Protein AF-A0A453SIM5-F1 (afdb_monomer_lite)

Secondary structure (DSSP, 8-state):
-GGGT--TT-EEE--TTSEEE-SS--SS-S--EEE-GGG-EEE-SSGGGGSPP---------EE-PPTTS---TTTS-EE--

Radius of gyration: 21.97 Å; chains: 1; bounding box: 39×27×55 Å

Structure (mmCIF, N/CA/C/O backbone):
data_AF-A0A453SIM5-F1
#
_entry.id   AF-A0A453SIM5-F1
#
loop_
_atom_site.group_PDB
_atom_site.id
_atom_site.type_symbol
_atom_site.label_atom_id
_atom_site.label_alt_id
_atom_site.label_comp_id
_atom_site.label_asym_id
_atom_site.label_entity_id
_atom_site.label_seq_id
_atom_site.pdbx_PDB_ins_code
_atom_site.Cartn_x
_atom_site.Cartn_y
_atom_site.Cartn_z
_atom_site.occupancy
_atom_site.B_iso_or_equiv
_atom_site.auth_seq_id
_atom_site.auth_comp_id
_atom_site.auth_asym_id
_atom_site.auth_atom_id
_atom_site.pdbx_PDB_model_num
ATOM 1 N N . MET A 1 1 ? -13.046 8.082 3.443 1.00 87.62 1 MET A N 1
ATOM 2 C CA . MET A 1 1 ? -11.766 8.492 4.090 1.00 87.62 1 MET A CA 1
ATOM 3 C C . MET A 1 1 ? -1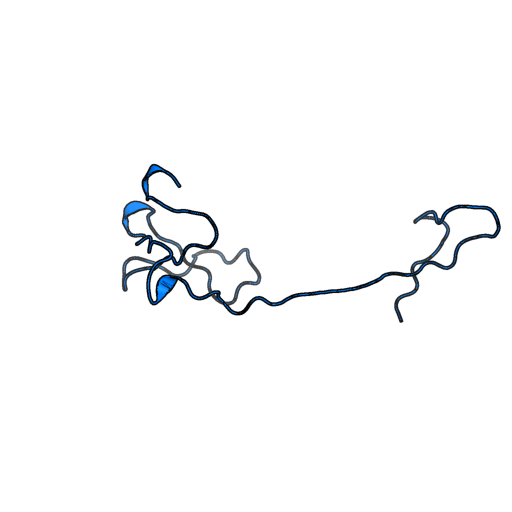2.041 9.548 5.144 1.00 87.62 1 MET A C 1
ATOM 5 O O . MET A 1 1 ? -11.648 9.346 6.285 1.00 87.62 1 MET A O 1
ATOM 9 N N . ILE A 1 2 ? -12.750 10.623 4.785 1.00 94.19 2 ILE A N 1
ATOM 10 C CA . ILE A 1 2 ? -13.143 11.708 5.696 1.00 94.19 2 ILE A CA 1
ATOM 11 C C . ILE A 1 2 ? -13.976 11.169 6.868 1.00 94.19 2 ILE A C 1
ATOM 13 O O . ILE A 1 2 ? -13.694 11.470 8.019 1.00 94.19 2 ILE A O 1
ATOM 17 N N . GLU A 1 3 ? -14.939 10.296 6.582 1.00 93.81 3 GLU A N 1
ATOM 18 C CA . GLU 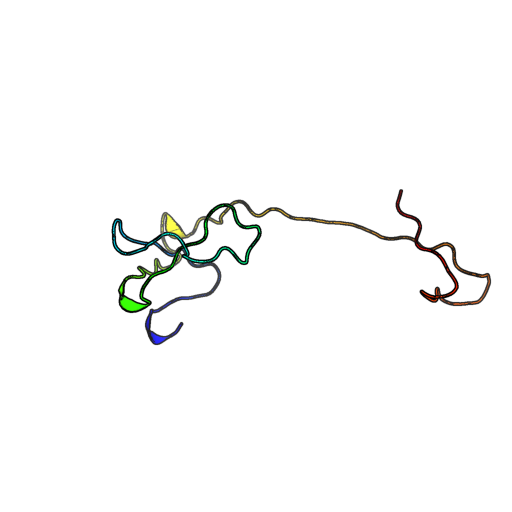A 1 3 ? -15.895 9.736 7.547 1.00 93.81 3 GLU A CA 1
ATOM 19 C C . GLU A 1 3 ? -15.222 8.895 8.641 1.00 93.81 3 GLU A C 1
ATOM 21 O O . GLU A 1 3 ? -15.730 8.803 9.753 1.00 93.81 3 GLU A O 1
ATOM 26 N N . CYS A 1 4 ? -14.069 8.298 8.327 1.00 94.19 4 CYS A N 1
ATOM 27 C CA . CYS A 1 4 ? -13.286 7.462 9.238 1.00 94.19 4 CYS A CA 1
ATOM 28 C C . CYS A 1 4 ? -12.041 8.188 9.775 1.00 94.19 4 CYS A C 1
ATOM 30 O O . CYS A 1 4 ? -11.204 7.554 10.412 1.00 94.19 4 CYS A O 1
ATOM 32 N N . ASN A 1 5 ? -11.872 9.485 9.478 1.00 93.56 5 ASN A N 1
ATOM 33 C CA . ASN A 1 5 ? -10.664 10.258 9.790 1.00 93.56 5 ASN A CA 1
ATOM 34 C C . ASN A 1 5 ? -9.367 9.566 9.321 1.00 93.56 5 ASN A C 1
ATOM 36 O O . ASN A 1 5 ? -8.367 9.532 10.037 1.00 93.56 5 ASN A O 1
ATOM 40 N N . ILE A 1 6 ? -9.389 8.964 8.128 1.00 95.69 6 ILE A N 1
ATOM 41 C CA . ILE A 1 6 ? -8.226 8.292 7.535 1.00 95.69 6 ILE A CA 1
ATOM 42 C C . ILE A 1 6 ? -7.438 9.299 6.698 1.00 95.69 6 ILE 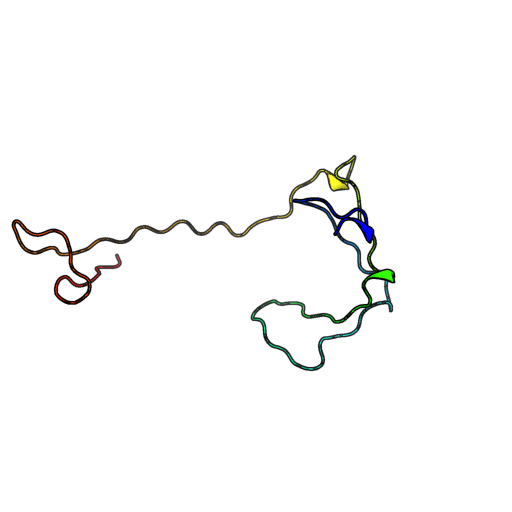A C 1
ATOM 44 O O . ILE A 1 6 ? -7.974 9.873 5.747 1.00 95.69 6 ILE A O 1
ATOM 48 N N . VAL A 1 7 ? -6.156 9.465 7.029 1.00 93.75 7 VAL A N 1
ATOM 49 C CA . VAL A 1 7 ? -5.202 10.330 6.312 1.00 93.75 7 VAL A CA 1
ATOM 50 C C . VAL A 1 7 ? -4.241 9.516 5.430 1.00 93.75 7 VAL A C 1
ATOM 52 O O . VAL A 1 7 ? -4.279 8.287 5.416 1.00 93.75 7 VAL A O 1
ATOM 55 N N . GLY A 1 8 ? -3.390 10.185 4.646 1.00 93.38 8 GLY A N 1
ATOM 56 C CA . GLY A 1 8 ? -2.327 9.519 3.883 1.00 93.38 8 GLY A CA 1
ATOM 57 C C . GLY A 1 8 ? -1.189 9.035 4.791 1.00 93.38 8 GLY A C 1
ATOM 58 O O . GLY A 1 8 ? -0.844 9.721 5.747 1.00 93.38 8 GLY A O 1
ATOM 59 N N . GLY A 1 9 ? -0.607 7.865 4.495 1.00 90.38 9 GLY A N 1
ATOM 60 C CA . GLY A 1 9 ? 0.474 7.277 5.309 1.00 90.38 9 GLY A CA 1
ATOM 61 C C . GLY A 1 9 ? 0.028 6.784 6.693 1.00 90.38 9 GLY A C 1
ATOM 62 O O . GLY A 1 9 ? 0.839 6.699 7.606 1.00 90.38 9 GLY A O 1
ATOM 63 N N . ASN A 1 10 ? -1.265 6.506 6.847 1.00 94.19 10 ASN A N 1
ATOM 64 C CA . ASN A 1 10 ? -1.914 6.204 8.115 1.00 94.19 10 ASN A CA 1
ATOM 65 C C . ASN A 1 10 ? -1.773 4.733 8.532 1.00 94.19 10 ASN A C 1
ATOM 67 O O . ASN A 1 10 ? -1.819 3.840 7.683 1.00 94.19 10 ASN A O 1
ATOM 71 N N . TRP A 1 11 ? -1.698 4.477 9.839 1.00 96.50 11 TRP A N 1
ATOM 72 C CA . TRP A 1 11 ? -1.825 3.126 10.380 1.00 96.50 11 TRP A CA 1
ATOM 73 C C . TRP A 1 11 ? -3.301 2.785 10.576 1.00 96.50 11 TRP A C 1
ATOM 75 O O . TRP A 1 11 ? -4.046 3.516 11.228 1.00 96.50 11 TRP A O 1
ATOM 85 N N 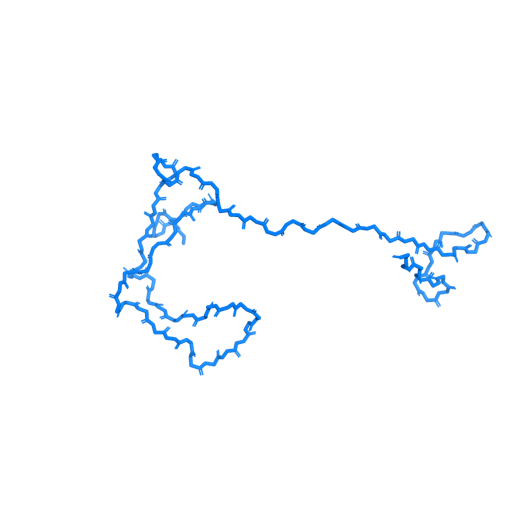. ILE A 1 12 ? -3.717 1.656 10.006 1.00 96.75 12 ILE A N 1
ATOM 86 C CA . ILE A 1 12 ? -5.074 1.128 10.138 1.00 96.75 12 ILE A CA 1
ATOM 87 C C . ILE A 1 12 ? -5.016 -0.170 10.928 1.00 96.75 12 ILE A C 1
ATOM 89 O O . ILE A 1 12 ? -4.259 -1.080 10.589 1.00 96.75 12 ILE A O 1
ATOM 93 N N . GLU A 1 13 ? -5.842 -0.256 11.961 1.00 96.69 13 GLU A N 1
ATOM 94 C CA . GLU A 1 13 ? -6.013 -1.464 12.753 1.00 96.69 13 GLU A CA 1
ATOM 95 C C . GLU A 1 13 ? -7.361 -2.121 12.451 1.00 96.69 13 GLU A C 1
ATOM 97 O O . GLU A 1 13 ? -8.398 -1.463 12.335 1.00 96.69 13 GLU A O 1
ATOM 102 N N . LEU A 1 14 ? -7.319 -3.449 12.342 1.00 96.81 14 LEU A N 1
ATOM 103 C CA . LEU A 1 14 ? -8.482 -4.320 12.244 1.00 96.81 14 LEU A CA 1
ATOM 104 C C . LEU A 1 14 ? -8.619 -5.096 13.559 1.00 96.81 14 LEU A C 1
ATOM 106 O O . LEU A 1 14 ? -7.850 -6.040 13.784 1.00 96.81 14 LEU A O 1
ATOM 110 N N . PRO A 1 15 ? -9.581 -4.736 14.427 1.00 96.31 15 PRO A N 1
ATOM 111 C CA . PRO A 1 15 ? -9.799 -5.447 15.675 1.00 96.31 15 PRO A CA 1
ATOM 112 C C . PRO A 1 15 ? -10.097 -6.929 15.433 1.00 96.31 15 PRO A C 1
ATOM 114 O O . PRO A 1 15 ? -10.731 -7.321 14.447 1.00 96.31 15 PRO A O 1
ATOM 117 N N . ALA A 1 16 ? -9.657 -7.782 16.357 1.00 95.06 16 ALA A N 1
ATOM 118 C CA . ALA A 1 16 ? -9.904 -9.214 16.259 1.00 95.06 16 ALA A CA 1
ATOM 119 C C . ALA A 1 16 ? -11.407 -9.506 16.110 1.00 95.06 16 ALA A C 1
ATOM 121 O O . ALA A 1 16 ? -12.232 -8.935 16.822 1.00 95.06 16 ALA A O 1
ATOM 122 N N . ARG A 1 17 ? -11.746 -10.457 15.228 1.00 94.44 17 ARG A N 1
ATOM 123 C CA . ARG A 1 17 ? -13.124 -10.885 14.900 1.00 94.44 17 ARG A CA 1
ATOM 124 C C . ARG A 1 17 ? -13.960 -9.878 14.100 1.00 94.44 17 ARG A C 1
ATOM 126 O O . ARG A 1 17 ? -15.071 -10.234 13.728 1.00 94.44 17 ARG A O 1
ATOM 133 N N . MET A 1 18 ? -13.432 -8.693 13.797 1.00 96.50 18 MET A N 1
ATOM 134 C CA . MET A 1 18 ? -14.104 -7.689 12.955 1.00 96.50 18 MET A CA 1
ATOM 135 C C . MET A 1 18 ? -13.703 -7.773 11.476 1.00 96.50 18 MET A C 1
ATOM 137 O O . MET A 1 18 ? -14.007 -6.904 10.665 1.00 96.50 18 MET A O 1
ATOM 141 N N . TYR A 1 19 ? -12.998 -8.839 11.113 1.00 96.44 19 TYR A N 1
ATOM 142 C CA . TYR A 1 19 ? -12.619 -9.138 9.745 1.00 96.44 19 TYR A CA 1
ATOM 143 C C . TYR A 1 19 ? -12.749 -10.637 9.490 1.00 96.44 19 TYR A C 1
ATOM 145 O O . TYR A 1 19 ? -12.665 -11.464 10.404 1.00 96.44 19 TYR A O 1
ATOM 153 N N . SER A 1 20 ? -12.927 -10.990 8.225 1.00 96.31 20 SER A N 1
ATOM 154 C CA . SER A 1 20 ? -12.921 -12.367 7.745 1.00 96.31 20 SER A CA 1
ATOM 155 C C . SER A 1 20 ? -11.921 -12.510 6.607 1.00 96.31 20 SER A C 1
ATOM 157 O O . SER A 1 20 ? -11.517 -11.523 5.999 1.00 96.31 20 SER A O 1
ATOM 159 N N . LYS A 1 21 ? -11.468 -13.733 6.332 1.00 95.06 21 LYS A N 1
ATOM 160 C CA . LYS A 1 21 ? -10.632 -13.975 5.154 1.00 95.06 21 LYS A CA 1
ATOM 161 C C . LYS A 1 21 ? -11.475 -13.766 3.899 1.00 95.06 21 LYS A C 1
ATOM 163 O O . LYS A 1 21 ? -12.602 -14.256 3.853 1.00 95.06 21 LYS A O 1
ATOM 168 N N . ALA A 1 22 ? -10.900 -13.112 2.893 1.00 94.56 22 ALA A N 1
ATOM 169 C CA . ALA A 1 22 ? -11.588 -12.881 1.635 1.00 94.56 22 ALA A CA 1
ATOM 170 C C . ALA A 1 22 ? -12.090 -14.196 1.026 1.00 94.56 22 ALA A C 1
ATOM 172 O O . ALA A 1 22 ? -11.350 -15.180 0.910 1.00 94.56 22 ALA A O 1
ATOM 173 N N . THR A 1 23 ? -13.365 -14.209 0.637 1.00 93.06 23 THR A N 1
ATOM 174 C CA . THR A 1 23 ? -14.015 -15.411 0.080 1.00 93.06 23 THR A CA 1
ATOM 175 C C . THR A 1 23 ? -13.437 -15.776 -1.290 1.00 93.06 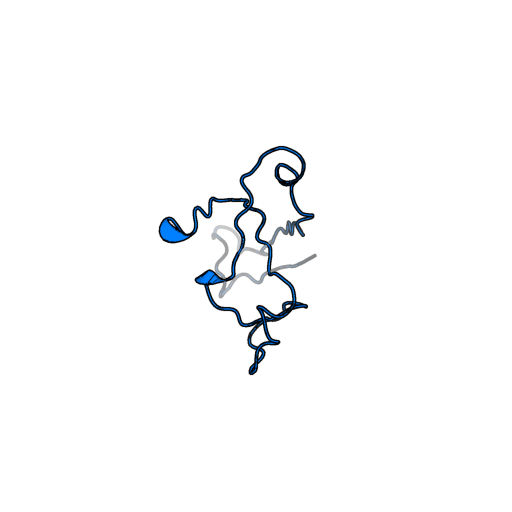23 THR A C 1
ATOM 177 O O . THR A 1 23 ? -13.361 -16.948 -1.660 1.00 93.06 23 THR A O 1
ATOM 180 N N . ARG A 1 24 ? -12.996 -14.767 -2.044 1.00 94.50 24 ARG A N 1
ATOM 1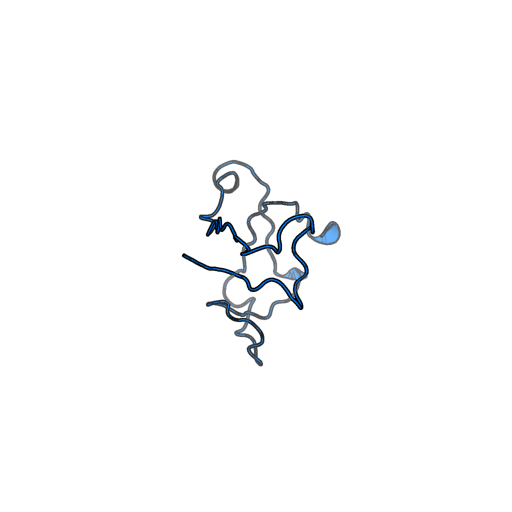81 C CA . ARG A 1 24 ? -12.346 -14.914 -3.342 1.00 94.50 24 ARG A CA 1
ATOM 182 C C . ARG A 1 24 ? -11.056 -14.110 -3.329 1.00 94.50 24 ARG A C 1
ATOM 184 O O . ARG A 1 24 ? -11.116 -12.895 -3.239 1.00 94.50 24 ARG A O 1
ATOM 191 N N . ILE A 1 25 ? -9.927 -14.798 -3.472 1.00 95.12 25 ILE A N 1
ATOM 192 C CA . ILE A 1 25 ? -8.614 -14.163 -3.600 1.00 95.12 25 ILE A CA 1
ATOM 193 C C . ILE A 1 25 ? -8.492 -13.570 -5.001 1.00 95.12 25 ILE A C 1
ATOM 195 O O . ILE A 1 25 ? -8.662 -14.284 -5.995 1.00 95.12 25 ILE A O 1
ATOM 199 N N . MET A 1 26 ? -8.225 -12.271 -5.078 1.00 96.69 26 MET A N 1
ATOM 200 C CA . MET A 1 26 ? -8.020 -11.557 -6.342 1.00 96.69 26 MET A CA 1
ATOM 201 C C . MET A 1 26 ? -6.665 -10.852 -6.417 1.00 96.69 26 MET A C 1
ATOM 203 O O . MET A 1 26 ? -6.304 -10.354 -7.483 1.00 96.69 26 MET A O 1
ATOM 207 N N . SER A 1 27 ? -5.918 -10.809 -5.313 1.00 96.75 27 SER A N 1
ATOM 208 C CA . SER A 1 27 ? -4.608 -10.167 -5.236 1.00 96.75 27 SER A CA 1
ATOM 209 C C . SER A 1 27 ? -3.460 -11.175 -5.104 1.00 96.75 27 SER A C 1
ATOM 211 O O . SER A 1 27 ? -3.664 -12.362 -4.852 1.00 96.75 27 SER A O 1
ATOM 213 N N . TYR A 1 28 ? -2.229 -10.680 -5.252 1.00 96.62 28 TYR A N 1
ATOM 214 C CA . TYR A 1 28 ? -1.001 -11.411 -4.908 1.00 96.62 28 TYR A CA 1
ATOM 215 C C . TYR A 1 28 ? -0.516 -11.104 -3.478 1.00 96.62 28 TYR A C 1
ATOM 217 O O . TYR A 1 28 ? 0.596 -11.479 -3.105 1.00 96.62 28 TYR A O 1
ATOM 225 N N . CYS A 1 29 ? -1.317 -10.395 -2.675 1.00 96.56 29 CYS A N 1
ATOM 226 C CA . CYS A 1 29 ? -0.966 -10.055 -1.301 1.00 96.56 29 CYS A CA 1
ATOM 227 C C . CYS A 1 29 ? -0.985 -11.302 -0.408 1.00 96.56 29 CYS A C 1
ATOM 229 O O . CYS A 1 29 ? -1.754 -12.238 -0.616 1.00 96.56 29 CYS A O 1
ATOM 231 N N . GLN A 1 30 ? -0.163 -11.298 0.642 1.00 95.88 30 GLN A N 1
ATOM 232 C CA . GLN A 1 30 ? -0.117 -12.410 1.598 1.00 95.88 30 GLN A CA 1
ATOM 233 C C . GLN A 1 30 ? -1.397 -12.511 2.443 1.00 95.88 30 GLN A C 1
ATOM 235 O O . GLN A 1 30 ? -1.785 -13.605 2.854 1.00 95.88 30 GLN A O 1
ATOM 240 N N . LEU A 1 31 ? -2.040 -11.371 2.711 1.00 95.00 31 LEU A N 1
ATOM 241 C CA . LEU A 1 31 ? -3.264 -11.254 3.498 1.00 95.00 31 LEU A CA 1
ATOM 242 C C . LEU A 1 31 ? -4.329 -10.537 2.666 1.00 95.00 31 LEU A C 1
ATOM 244 O O . LEU A 1 31 ? -4.096 -9.433 2.181 1.00 95.00 31 LEU A O 1
ATOM 248 N N . GLU A 1 32 ? -5.498 -11.161 2.537 1.00 97.62 32 GLU A N 1
ATOM 249 C CA . GLU A 1 32 ? -6.673 -10.596 1.870 1.00 97.62 32 GLU A CA 1
ATOM 250 C C . GLU A 1 32 ? -7.880 -10.821 2.786 1.00 97.62 32 GLU A C 1
ATOM 252 O O . GLU A 1 32 ? -8.210 -11.965 3.124 1.00 97.62 32 GLU A O 1
ATOM 257 N N . LEU A 1 33 ? -8.469 -9.724 3.266 1.00 95.81 33 LEU A N 1
ATOM 258 C CA . LEU A 1 33 ? -9.460 -9.711 4.340 1.00 95.81 33 LEU A CA 1
ATOM 259 C C . LEU A 1 33 ? -10.659 -8.835 3.955 1.00 95.81 33 LEU A C 1
ATOM 261 O O . LEU A 1 33 ? -10.475 -7.754 3.399 1.00 95.81 33 LEU A O 1
ATOM 265 N N . ASP A 1 34 ? -11.857 -9.275 4.332 1.00 95.44 34 ASP A N 1
ATOM 266 C CA . ASP A 1 34 ? -13.107 -8.522 4.222 1.00 95.44 34 ASP A CA 1
ATOM 267 C C . ASP A 1 34 ? -13.497 -7.971 5.606 1.00 95.44 34 ASP A C 1
ATOM 269 O O . ASP A 1 34 ? -13.503 -8.717 6.592 1.00 95.44 34 ASP A O 1
ATOM 273 N N . CYS A 1 35 ? -13.845 -6.684 5.694 1.00 95.00 35 CYS A N 1
ATOM 274 C CA . CYS A 1 35 ? -14.312 -6.029 6.924 1.00 95.00 35 CYS A CA 1
ATOM 275 C C . CYS A 1 35 ? -15.333 -4.921 6.621 1.00 95.00 35 CYS A C 1
ATOM 277 O O . CYS A 1 35 ? -15.419 -4.429 5.492 1.00 95.00 35 CYS A O 1
ATOM 279 N N . LEU A 1 36 ? -16.111 -4.522 7.630 1.00 95.69 36 LEU A N 1
ATOM 280 C CA . LEU A 1 36 ? -16.980 -3.353 7.533 1.00 95.69 36 LEU A CA 1
ATOM 281 C C . LEU A 1 36 ? -16.174 -2.083 7.801 1.00 95.69 36 LEU A C 1
ATOM 283 O O . LEU A 1 36 ? -15.327 -2.040 8.689 1.00 95.69 36 LEU A O 1
ATOM 287 N N . TYR A 1 37 ? -16.487 -1.009 7.076 1.00 94.56 37 TYR A N 1
ATOM 288 C CA . TYR A 1 37 ? -15.786 0.265 7.249 1.00 94.56 37 TYR A CA 1
ATOM 289 C C . TYR A 1 37 ? -15.957 0.861 8.660 1.00 94.56 37 TYR A C 1
ATOM 291 O O . TYR A 1 37 ? -15.103 1.619 9.110 1.00 94.56 37 TYR A O 1
ATOM 299 N N . SER A 1 38 ? -17.058 0.524 9.343 1.00 94.75 38 SER A N 1
ATOM 300 C CA . SER A 1 38 ? -17.360 0.940 10.716 1.00 94.75 38 SER A CA 1
ATOM 301 C C . SER A 1 38 ? -16.430 0.328 11.756 1.00 94.75 38 SER A C 1
ATOM 303 O O . SER A 1 38 ? -16.324 0.868 12.853 1.00 94.75 38 SER A O 1
ATOM 305 N N . ASP A 1 39 ? -15.778 -0.786 11.420 1.00 94.69 39 ASP A N 1
ATOM 306 C CA . ASP A 1 39 ? -14.987 -1.564 12.370 1.00 94.69 39 ASP A CA 1
ATOM 307 C C . ASP A 1 39 ? -13.486 -1.235 12.283 1.00 94.69 39 ASP A C 1
ATOM 309 O O . ASP A 1 39 ? -12.688 -1.721 13.084 1.00 94.69 39 ASP A O 1
ATOM 313 N N . LEU A 1 40 ? -13.096 -0.400 11.312 1.00 95.25 40 LEU A N 1
ATOM 314 C CA . LEU A 1 40 ? -11.732 0.084 11.123 1.00 95.25 40 LEU A CA 1
ATOM 315 C C . LEU A 1 40 ? -11.360 1.094 12.210 1.00 95.25 40 LEU A C 1
ATOM 317 O O . LEU A 1 40 ? -12.097 2.048 12.466 1.00 95.25 40 LEU A O 1
ATOM 321 N N . VAL A 1 41 ? -10.160 0.952 12.769 1.00 96.12 41 VAL A N 1
ATOM 322 C CA . VAL A 1 41 ? -9.578 1.951 13.671 1.00 96.12 41 VAL A CA 1
ATOM 323 C C . VAL A 1 41 ? -8.483 2.714 12.927 1.00 96.12 41 VAL A C 1
ATOM 325 O O . VAL A 1 41 ? -7.529 2.124 12.420 1.00 96.12 41 VAL A O 1
ATOM 328 N N . SER A 1 42 ? -8.649 4.035 12.835 1.00 96.62 42 SER A N 1
ATOM 329 C CA . SER A 1 42 ? -7.695 4.963 12.217 1.00 96.62 42 SER A CA 1
ATOM 330 C C . SER A 1 42 ? -6.782 5.560 13.287 1.00 96.62 42 SER A C 1
ATOM 332 O O . SER A 1 42 ? -7.277 6.202 14.217 1.00 96.62 42 SER A O 1
ATOM 334 N N . HIS A 1 43 ? -5.467 5.377 13.156 1.00 96.25 43 HIS A N 1
ATOM 335 C CA . HIS A 1 43 ? -4.485 5.880 14.119 1.00 96.25 43 HIS A CA 1
ATOM 336 C C . HIS A 1 43 ? -3.738 7.094 13.576 1.00 96.25 43 HIS A C 1
ATOM 338 O O . HIS A 1 43 ? -2.852 6.950 12.743 1.00 96.25 43 HIS A O 1
ATOM 344 N N . GLY A 1 44 ? -4.041 8.290 14.091 1.00 92.25 44 GLY A N 1
ATOM 345 C CA . GLY A 1 44 ? -3.327 9.511 13.698 1.00 92.25 44 GLY A CA 1
ATOM 346 C C . GLY A 1 44 ? -1.794 9.360 13.786 1.00 92.25 44 GLY A C 1
ATOM 347 O O . GLY A 1 44 ? -1.316 8.607 14.636 1.00 92.25 44 GLY A O 1
ATOM 348 N N . PRO A 1 45 ? -1.013 10.059 12.935 1.00 90.81 45 PRO A N 1
ATOM 349 C CA . PRO A 1 45 ? 0.434 9.861 12.778 1.00 90.81 45 PRO A CA 1
ATOM 350 C C . PRO A 1 45 ? 1.244 10.477 13.934 1.00 90.81 45 PRO A C 1
ATOM 352 O O . PRO A 1 45 ? 2.126 11.313 13.743 1.00 90.81 45 PRO A O 1
ATOM 355 N N . GLU A 1 46 ? 0.929 10.070 15.157 1.00 90.81 46 GLU A N 1
ATOM 356 C CA . GLU A 1 46 ? 1.502 10.562 16.402 1.00 90.81 46 GLU A CA 1
ATOM 357 C C . GLU A 1 46 ? 2.093 9.398 17.204 1.00 90.81 46 GLU A C 1
ATOM 359 O O . GLU A 1 46 ? 1.636 8.255 17.126 1.00 90.81 46 GLU A O 1
ATOM 364 N N . GLY A 1 47 ? 3.132 9.683 17.993 1.00 93.12 47 GLY A N 1
ATOM 365 C CA . GLY A 1 47 ? 3.764 8.685 18.857 1.00 93.12 47 GLY A CA 1
ATOM 366 C C . GLY A 1 47 ? 4.224 7.445 18.082 1.00 93.12 47 GLY A C 1
ATOM 367 O O . GLY A 1 47 ? 4.973 7.552 17.110 1.00 93.12 47 GLY A O 1
ATOM 368 N N . GLU A 1 48 ? 3.766 6.264 18.499 1.00 93.06 48 GLU A N 1
ATOM 369 C CA . GLU A 1 48 ? 4.130 4.984 17.872 1.00 93.06 48 GLU A CA 1
ATOM 370 C C . GLU A 1 48 ? 3.655 4.853 16.416 1.00 93.06 48 GLU A C 1
ATOM 372 O O . GLU A 1 48 ? 4.317 4.189 15.617 1.00 93.06 48 GLU A O 1
ATOM 377 N N . TYR A 1 49 ? 2.578 5.548 16.039 1.00 94.88 49 TYR A N 1
ATOM 378 C CA . TYR A 1 49 ? 2.009 5.528 14.687 1.00 94.88 49 TYR A CA 1
ATOM 379 C C . TYR A 1 49 ? 2.645 6.561 13.746 1.00 94.88 49 TYR A C 1
ATOM 381 O O . TYR A 1 49 ? 2.226 6.712 12.603 1.00 94.88 49 TYR A O 1
ATOM 389 N N . SER A 1 50 ? 3.697 7.253 14.192 1.00 93.56 50 SER A N 1
ATOM 390 C CA . SER A 1 50 ? 4.516 8.112 13.323 1.00 93.56 50 SER A CA 1
ATOM 391 C C . SER A 1 50 ? 5.546 7.329 12.495 1.00 93.56 50 SER A C 1
ATOM 393 O O . SER A 1 50 ? 6.146 7.869 11.564 1.00 93.56 50 SER A O 1
ATOM 395 N N . LYS A 1 51 ? 5.776 6.049 12.828 1.00 93.62 51 LYS A N 1
ATOM 396 C CA . LYS A 1 51 ? 6.747 5.185 12.143 1.00 93.62 51 LYS A CA 1
ATOM 397 C C . LYS A 1 51 ? 6.238 4.792 10.759 1.00 93.62 51 LYS A C 1
ATOM 399 O O . LYS A 1 51 ? 5.056 4.524 10.577 1.00 93.62 51 LYS A O 1
ATOM 404 N N . MET A 1 52 ? 7.144 4.679 9.793 1.00 93.00 52 MET A N 1
ATOM 405 C CA . MET A 1 52 ? 6.818 4.138 8.473 1.00 93.00 52 MET A CA 1
ATOM 406 C C . MET A 1 52 ? 6.939 2.615 8.461 1.00 93.00 52 MET A C 1
ATOM 408 O O . MET A 1 52 ? 7.829 2.046 9.097 1.00 93.00 52 MET A O 1
ATOM 412 N N . ALA A 1 53 ? 6.064 1.961 7.699 1.00 94.06 53 ALA A N 1
ATOM 413 C CA . ALA A 1 53 ? 6.222 0.552 7.373 1.00 94.06 53 ALA A CA 1
ATOM 414 C C . ALA A 1 53 ? 7.467 0.327 6.495 1.00 94.06 53 ALA A C 1
ATOM 416 O O . ALA A 1 53 ? 7.994 1.245 5.862 1.00 94.06 53 ALA A O 1
ATOM 417 N N . LEU A 1 54 ? 7.936 -0.919 6.444 1.00 95.12 54 LEU A N 1
ATOM 418 C CA . LEU A 1 54 ? 9.017 -1.310 5.547 1.00 95.12 54 LEU A CA 1
ATOM 419 C C . LEU A 1 54 ? 8.459 -1.482 4.133 1.00 95.12 54 LEU A C 1
ATOM 421 O O . LEU A 1 54 ? 7.749 -2.444 3.851 1.00 95.12 54 LEU A O 1
ATOM 425 N N . PHE A 1 55 ? 8.779 -0.541 3.250 1.00 94.94 55 PHE A N 1
ATOM 426 C CA . PHE A 1 55 ? 8.370 -0.595 1.851 1.00 94.94 55 PHE A CA 1
ATOM 427 C C . PHE A 1 55 ? 9.378 -1.378 1.006 1.00 94.94 55 PHE A C 1
ATOM 429 O O . PHE A 1 55 ? 10.590 -1.224 1.155 1.00 94.94 55 PHE A O 1
ATOM 436 N N . CYS A 1 56 ? 8.876 -2.179 0.067 1.00 96.31 56 CYS A N 1
ATOM 437 C CA . CYS A 1 56 ? 9.698 -2.780 -0.978 1.00 96.31 56 CYS A CA 1
ATOM 438 C C . CYS A 1 56 ? 9.881 -1.766 -2.112 1.00 96.31 56 CYS A C 1
ATOM 440 O O . CYS A 1 56 ? 8.957 -1.523 -2.886 1.00 96.31 56 CYS A O 1
ATOM 442 N N . ILE A 1 57 ? 11.065 -1.160 -2.197 1.00 96.75 57 ILE A N 1
ATOM 443 C CA . ILE A 1 57 ? 11.402 -0.183 -3.238 1.00 96.75 57 ILE A CA 1
ATOM 444 C C . ILE A 1 57 ? 12.051 -0.925 -4.410 1.00 96.75 57 ILE A C 1
ATOM 446 O O . ILE A 1 57 ? 13.125 -1.504 -4.254 1.00 96.75 57 ILE A O 1
ATOM 450 N N . LEU A 1 58 ? 11.402 -0.900 -5.576 1.00 96.44 58 LEU A N 1
ATOM 451 C CA . LEU A 1 58 ? 11.959 -1.399 -6.832 1.00 96.44 58 LEU A CA 1
ATOM 452 C C . LEU A 1 58 ? 12.481 -0.218 -7.656 1.00 96.44 58 LEU A C 1
ATOM 454 O O . LEU A 1 58 ? 11.727 0.697 -7.975 1.00 96.44 58 LEU A O 1
ATOM 458 N N . SER A 1 59 ? 13.761 -0.269 -8.012 1.00 96.69 59 SER A N 1
ATOM 459 C CA . SER A 1 59 ? 14.405 0.658 -8.940 1.00 96.69 59 SER A CA 1
ATOM 460 C C . SER A 1 59 ? 14.983 -0.168 -10.077 1.00 96.69 59 SER A C 1
ATOM 462 O O . SER A 1 59 ? 15.780 -1.069 -9.822 1.00 96.69 59 SER A O 1
ATOM 464 N N . PHE A 1 60 ? 14.570 0.114 -11.307 1.00 93.94 60 PHE A N 1
ATOM 465 C CA . PHE A 1 60 ? 15.064 -0.563 -12.499 1.00 93.94 60 PHE A CA 1
ATOM 466 C C . PHE A 1 60 ? 15.303 0.459 -13.606 1.00 93.94 60 PHE A C 1
ATOM 468 O O . PHE A 1 60 ? 14.724 1.545 -13.588 1.00 93.94 60 PHE A O 1
ATOM 475 N N . ASP A 1 61 ? 16.167 0.088 -14.536 1.00 93.25 61 ASP A N 1
ATOM 476 C CA . ASP A 1 61 ? 16.532 0.873 -15.702 1.00 93.25 61 ASP A CA 1
ATOM 477 C C . ASP A 1 61 ? 16.450 -0.040 -16.926 1.00 93.25 61 ASP A C 1
ATOM 479 O O . ASP A 1 61 ? 16.660 -1.252 -16.807 1.00 93.25 61 ASP A O 1
ATOM 483 N N . ILE A 1 62 ? 16.068 0.517 -18.071 1.00 90.12 62 ILE A N 1
ATOM 484 C CA . ILE A 1 62 ? 15.918 -0.238 -19.316 1.00 90.12 62 ILE A CA 1
ATOM 485 C C . ILE A 1 62 ? 16.732 0.427 -20.408 1.00 90.12 62 ILE A C 1
ATOM 487 O O . ILE A 1 62 ? 16.776 1.651 -20.510 1.00 90.12 62 ILE A O 1
ATOM 491 N N . GLU A 1 63 ? 17.324 -0.398 -21.259 1.00 87.69 63 GLU A N 1
ATOM 492 C CA . GLU A 1 63 ? 18.173 0.057 -22.348 1.00 87.69 63 GLU A CA 1
ATOM 493 C C . GLU A 1 63 ? 17.689 -0.530 -23.673 1.00 87.69 63 GLU A C 1
ATOM 495 O O . GLU A 1 63 ? 17.116 -1.621 -23.739 1.00 87.69 63 GLU A O 1
ATOM 500 N N . PHE A 1 64 ? 17.925 0.206 -24.757 1.00 87.00 64 PHE A N 1
ATOM 501 C CA . PHE A 1 64 ? 17.461 -0.160 -26.094 1.00 87.00 64 PHE A CA 1
ATOM 502 C C . PHE A 1 64 ? 18.605 -0.127 -27.102 1.00 87.00 64 PHE A C 1
ATOM 504 O O . PHE A 1 64 ? 19.413 0.804 -27.130 1.00 87.00 64 PHE A O 1
ATOM 511 N N . ALA A 1 65 ? 18.623 -1.099 -28.014 1.00 83.50 65 ALA A N 1
ATOM 512 C CA . ALA A 1 65 ? 19.540 -1.098 -29.151 1.00 83.50 65 ALA A CA 1
ATOM 513 C C . ALA A 1 65 ? 18.938 -0.313 -30.332 1.00 83.50 65 ALA A C 1
ATOM 515 O O . ALA A 1 65 ? 18.412 -0.896 -31.278 1.00 83.50 65 ALA A O 1
ATOM 516 N N . GLY A 1 66 ? 19.000 1.020 -30.262 1.00 83.19 66 GLY A N 1
ATOM 517 C CA . GLY A 1 66 ? 18.404 1.907 -31.265 1.00 83.19 66 GLY A CA 1
ATOM 518 C C . GLY A 1 66 ? 19.118 1.919 -32.625 1.00 83.19 66 GLY A C 1
ATOM 519 O O . GLY A 1 66 ? 20.348 1.851 -32.724 1.00 83.19 66 GLY A O 1
ATOM 520 N N . ARG A 1 67 ? 18.347 2.087 -33.703 1.00 87.50 67 ARG A N 1
ATOM 521 C CA . ARG A 1 67 ? 18.873 2.360 -35.051 1.00 87.50 67 ARG A CA 1
ATOM 522 C C . ARG A 1 67 ? 19.531 3.741 -35.136 1.00 87.50 67 ARG A C 1
ATOM 524 O O . ARG A 1 67 ? 19.025 4.746 -34.644 1.00 87.50 67 ARG A O 1
ATOM 531 N N . LYS A 1 68 ? 20.659 3.820 -35.849 1.00 88.12 68 LYS A N 1
ATOM 532 C CA . LYS A 1 68 ? 21.433 5.063 -36.000 1.00 88.12 68 LYS A CA 1
ATOM 533 C C . LYS A 1 68 ? 20.584 6.195 -36.595 1.00 88.12 68 LYS A C 1
ATOM 535 O O . LYS A 1 68 ? 20.120 6.089 -37.726 1.00 88.12 68 LYS A O 1
ATOM 540 N N . GLY A 1 69 ? 20.480 7.304 -35.863 1.00 89.69 69 GLY A N 1
ATOM 541 C CA . GLY A 1 69 ? 19.776 8.514 -36.301 1.00 89.69 69 GLY A CA 1
ATOM 542 C C . GLY A 1 69 ? 18.270 8.518 -36.028 1.00 89.69 69 GLY A C 1
ATOM 543 O O . GLY A 1 69 ? 17.610 9.483 -36.401 1.00 89.69 69 GLY A O 1
ATOM 544 N N . TYR A 1 70 ? 17.743 7.484 -35.366 1.00 86.75 70 TYR A N 1
ATOM 545 C CA . TYR A 1 70 ? 16.342 7.381 -34.967 1.00 86.75 70 TYR A CA 1
ATOM 546 C C . TYR A 1 70 ? 16.239 7.254 -33.444 1.00 86.75 70 TYR A C 1
ATOM 548 O O . TYR A 1 70 ? 17.123 6.694 -32.798 1.00 86.75 70 TYR A O 1
ATOM 556 N N . PHE A 1 71 ? 15.165 7.795 -32.868 1.00 91.06 71 PHE A N 1
ATOM 557 C CA . PHE A 1 71 ? 14.806 7.511 -31.479 1.00 91.06 71 PHE A CA 1
ATOM 558 C C . PHE A 1 71 ? 14.277 6.066 -31.382 1.00 91.06 71 PHE A C 1
ATOM 560 O O . PHE A 1 71 ? 13.653 5.622 -32.350 1.00 91.06 71 PHE A O 1
ATOM 567 N N . PRO A 1 72 ? 14.510 5.331 -30.277 1.00 88.94 72 PRO A N 1
ATOM 568 C CA . PRO A 1 72 ? 14.038 3.955 -30.141 1.00 88.94 72 PRO A CA 1
ATOM 569 C C . PRO A 1 72 ? 12.523 3.829 -30.337 1.00 88.94 72 PRO A C 1
ATOM 571 O O . PRO A 1 72 ? 11.737 4.552 -29.723 1.00 88.94 72 PRO A O 1
ATOM 574 N N . GLU A 1 73 ? 12.114 2.890 -31.185 1.00 90.75 73 GLU A N 1
ATOM 575 C CA . GLU A 1 73 ? 10.719 2.534 -31.417 1.00 90.75 73 GLU A CA 1
ATOM 576 C C . GLU A 1 73 ? 10.455 1.107 -30.912 1.00 90.75 73 GLU A C 1
ATOM 578 O O . GLU A 1 73 ? 11.115 0.178 -31.381 1.00 90.75 73 GLU A O 1
ATOM 583 N N . PRO A 1 74 ? 9.439 0.876 -30.058 1.00 89.25 74 PRO A N 1
ATOM 584 C CA . PRO A 1 74 ? 9.191 -0.442 -29.456 1.00 89.25 74 PRO A CA 1
ATOM 585 C C . PRO A 1 74 ? 9.012 -1.601 -30.452 1.00 89.25 74 PRO A C 1
ATOM 587 O O . PRO A 1 74 ? 9.281 -2.751 -30.126 1.00 89.25 74 PRO A O 1
ATOM 590 N N . ASN A 1 75 ? 8.554 -1.314 -31.676 1.00 89.50 75 ASN A N 1
ATOM 591 C CA . ASN A 1 75 ? 8.335 -2.330 -32.713 1.00 89.50 75 ASN A CA 1
ATOM 592 C C . ASN A 1 75 ? 9.601 -2.684 -33.512 1.00 89.50 75 ASN A C 1
ATOM 594 O O . ASN A 1 75 ? 9.605 -3.689 -34.222 1.00 89.50 75 ASN A O 1
ATOM 598 N N . HIS A 1 76 ? 10.640 -1.846 -33.462 1.00 85.94 76 HIS A N 1
ATOM 599 C CA . HIS A 1 76 ? 11.818 -1.958 -34.330 1.00 85.94 76 HIS A CA 1
ATOM 600 C C . HIS A 1 76 ? 13.133 -2.077 -33.561 1.00 85.94 76 HIS A C 1
ATOM 602 O O . HIS A 1 76 ? 14.096 -2.624 -34.096 1.00 85.94 76 HIS A O 1
ATOM 608 N N . ASP A 1 77 ? 13.180 -1.562 -32.337 1.00 85.94 77 ASP A N 1
ATOM 609 C CA . ASP A 1 77 ? 14.381 -1.459 -31.526 1.00 85.94 77 ASP A CA 1
ATOM 610 C C . ASP A 1 77 ? 14.153 -2.303 -30.254 1.00 85.94 77 ASP A C 1
ATOM 612 O O . ASP A 1 77 ? 13.387 -1.893 -29.380 1.00 85.94 77 ASP A O 1
ATOM 616 N N . PRO A 1 78 ? 14.725 -3.520 -30.168 1.00 81.94 78 PRO A N 1
ATOM 617 C CA . PRO A 1 78 ? 14.445 -4.435 -29.069 1.00 81.94 78 PRO A CA 1
ATOM 618 C C . PRO A 1 78 ? 15.028 -3.925 -27.747 1.00 81.94 78 PRO A C 1
ATOM 620 O O . PRO A 1 78 ? 16.139 -3.384 -27.704 1.00 81.94 78 PRO A O 1
ATOM 623 N N . GLU A 1 79 ? 14.277 -4.158 -26.670 1.00 78.56 79 GLU A N 1
ATOM 624 C CA . GLU A 1 79 ? 14.750 -3.983 -25.297 1.00 78.56 79 GLU A CA 1
ATOM 625 C C . GLU A 1 79 ? 15.902 -4.950 -25.010 1.00 78.56 79 GLU A C 1
ATOM 627 O O . GLU A 1 79 ? 15.831 -6.143 -25.321 1.00 78.56 79 GLU A O 1
ATOM 632 N N . TYR A 1 80 ? 16.955 -4.429 -24.387 1.00 75.44 80 TYR A N 1
ATOM 633 C CA . TYR A 1 80 ? 18.033 -5.214 -23.808 1.00 75.44 80 TYR A CA 1
ATOM 634 C C . TYR A 1 80 ? 17.986 -5.049 -22.290 1.00 75.44 80 TYR A C 1
ATOM 636 O O . TYR A 1 80 ? 18.191 -3.960 -21.761 1.00 75.44 80 TYR A O 1
ATOM 644 N N . ILE A 1 81 ? 17.725 -6.152 -21.589 1.00 66.62 81 ILE A N 1
ATOM 645 C CA . ILE A 1 81 ? 17.813 -6.227 -20.130 1.00 66.62 81 ILE A CA 1
ATOM 646 C C . ILE A 1 81 ? 19.148 -6.912 -19.807 1.00 66.62 81 ILE A C 1
ATOM 648 O O . ILE A 1 81 ? 19.373 -8.034 -20.269 1.00 66.62 81 ILE A O 1
ATOM 652 N N . PHE A 1 82 ? 20.038 -6.224 -19.086 1.00 57.19 82 PHE A N 1
ATOM 653 C CA . PHE A 1 82 ? 21.277 -6.806 -18.551 1.00 57.19 82 PHE A CA 1
ATOM 654 C C . PHE A 1 82 ? 21.014 -7.633 -17.289 1.00 57.19 82 PHE A C 1
ATOM 656 O O . PHE A 1 82 ? 20.151 -7.222 -16.480 1.00 57.19 82 PHE A O 1
#

pLDDT: mean 92.04, std 6.5, range [57.19, 97.62]

Sequence (82 aa):
MIECNIVGGNWIELPARMYSKATRIMSYCQLELDCLYSDLVSHGPEGEYSKMALFCILSFDIEFAGRKGYFPEPNHDPEYIF

Organism: Aegilops tauschii subsp. strangulata (NCBI:txid200361)

Foldseek 3Di:
DVVQPADPQWDKDQDPPQWDFDPDDDDPDPGHIDGDPVRIHIDPCDDPGVDGDDDDDDDDDKDWQDDPPDDDDPVPIPIDDD

InterPro domains:
  IPR006133 DNA-directed DNA polymerase, family B, exonuclease domain [PF03104] (1-78)
  IPR012337 Ribonuclease H-like superfamily [SSF53098] (1-78)
  IPR050240 DNA polymerase type-B [PTHR10322] (1-78)